Protein AF-A0A0D2KB50-F1 (afdb_monomer_lite)

Radius of gyration: 26.48 Å; chains: 1; bounding box: 50×68×44 Å

Structure (mmCIF, N/CA/C/O backbone):
data_AF-A0A0D2KB50-F1
#
_entry.id   AF-A0A0D2KB50-F1
#
loop_
_atom_site.group_PDB
_atom_site.id
_atom_site.type_symbol
_atom_site.label_atom_id
_atom_site.label_alt_id
_atom_site.label_comp_id
_atom_site.label_asym_id
_atom_site.label_entity_id
_atom_site.label_seq_id
_atom_site.pdbx_PDB_ins_code
_atom_site.Cartn_x
_atom_site.Cartn_y
_atom_site.Cartn_z
_atom_site.occupancy
_atom_site.B_iso_or_equiv
_atom_site.auth_seq_id
_atom_site.auth_comp_id
_atom_site.auth_asym_id
_atom_site.auth_atom_id
_atom_site.pdbx_PDB_model_num
ATOM 1 N N . MET A 1 1 ? 0.575 24.762 1.579 1.00 43.09 1 MET A N 1
ATOM 2 C CA . MET A 1 1 ? 0.982 25.962 2.342 1.00 43.09 1 MET A CA 1
ATOM 3 C C . MET A 1 1 ? 2.251 25.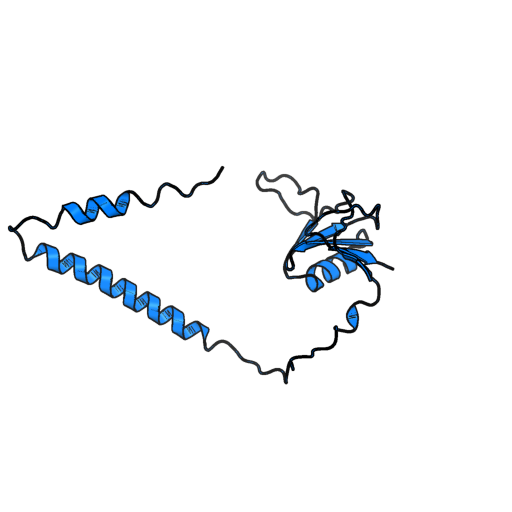596 3.096 1.00 43.09 1 MET A C 1
ATOM 5 O O . MET A 1 1 ? 2.172 24.813 4.029 1.00 43.09 1 MET A O 1
ATOM 9 N N . SER A 1 2 ? 3.412 26.040 2.612 1.00 41.44 2 SER A N 1
ATOM 10 C CA . SER A 1 2 ? 4.731 25.612 3.105 1.00 41.44 2 SER A CA 1
ATOM 11 C C . SER A 1 2 ? 5.308 26.649 4.081 1.00 41.44 2 SER A C 1
ATOM 13 O O . SER A 1 2 ? 5.505 27.791 3.661 1.00 41.44 2 SER A O 1
ATOM 15 N N . PRO A 1 3 ? 5.602 26.305 5.349 1.00 47.53 3 PRO A N 1
ATOM 16 C CA . PRO A 1 3 ? 6.194 27.228 6.312 1.00 47.53 3 PRO A CA 1
ATOM 17 C C . PRO A 1 3 ? 7.705 26.976 6.449 1.00 47.53 3 PRO A C 1
ATOM 19 O O . PRO A 1 3 ? 8.135 26.276 7.355 1.00 47.53 3 PRO A O 1
ATOM 22 N N . HIS A 1 4 ? 8.536 27.534 5.561 1.00 47.53 4 HIS A N 1
ATOM 23 C CA . HIS A 1 4 ? 10.005 27.413 5.693 1.00 47.53 4 HIS A CA 1
ATOM 24 C C . HIS A 1 4 ? 10.799 28.718 5.513 1.00 47.53 4 HIS A C 1
ATOM 26 O O . HIS A 1 4 ? 12.018 28.680 5.409 1.00 47.53 4 HIS A O 1
ATOM 32 N N . LEU A 1 5 ? 10.157 29.891 5.539 1.00 51.97 5 LEU A N 1
ATOM 33 C CA . LEU A 1 5 ? 10.838 31.166 5.241 1.00 51.97 5 LEU A CA 1
ATOM 34 C C . LEU A 1 5 ? 11.154 32.067 6.452 1.00 51.97 5 LEU A C 1
ATOM 36 O O . LEU A 1 5 ? 11.711 33.142 6.266 1.00 51.97 5 LEU A O 1
ATOM 40 N N . ALA A 1 6 ? 10.861 31.662 7.693 1.00 51.06 6 ALA A N 1
ATOM 41 C CA . ALA A 1 6 ? 10.998 32.561 8.851 1.00 51.06 6 ALA A CA 1
ATOM 42 C C . ALA A 1 6 ? 12.352 32.503 9.596 1.00 51.06 6 ALA A C 1
ATOM 44 O O . ALA A 1 6 ? 12.612 33.357 10.439 1.00 51.06 6 ALA A O 1
ATOM 45 N N . SER A 1 7 ? 13.235 31.537 9.313 1.00 50.91 7 SER A N 1
ATOM 46 C CA . SER A 1 7 ? 14.383 31.264 10.202 1.00 50.91 7 SER A CA 1
ATOM 47 C C . SER A 1 7 ? 15.697 31.976 9.842 1.00 50.91 7 SER A C 1
ATOM 49 O O . SER A 1 7 ? 16.681 31.826 10.562 1.00 50.91 7 SER A O 1
ATOM 51 N N . SER A 1 8 ? 15.749 32.749 8.753 1.00 52.66 8 SER A N 1
ATOM 52 C CA . SER A 1 8 ? 17.016 33.298 8.228 1.00 52.66 8 SER A CA 1
ATOM 53 C C . SER A 1 8 ? 17.289 34.762 8.597 1.00 52.66 8 SER A C 1
ATOM 55 O O . SER A 1 8 ? 18.376 35.261 8.322 1.00 52.66 8 SER A O 1
ATOM 57 N N . ILE A 1 9 ? 16.343 35.463 9.233 1.00 53.91 9 ILE A N 1
ATOM 58 C CA . ILE A 1 9 ? 16.473 36.909 9.509 1.00 53.91 9 ILE A CA 1
ATOM 59 C C . ILE A 1 9 ? 17.198 37.187 10.843 1.00 53.91 9 ILE A C 1
ATOM 61 O O . ILE A 1 9 ? 17.835 38.226 10.994 1.00 53.91 9 ILE A O 1
ATOM 65 N N . GLY A 1 10 ? 17.195 36.243 11.793 1.00 48.09 10 GLY A N 1
ATOM 66 C CA . GLY A 1 10 ? 17.818 36.440 13.112 1.00 48.09 10 GLY A CA 1
ATOM 67 C C . GLY A 1 10 ? 19.352 36.498 13.103 1.00 48.09 10 GLY A C 1
ATOM 68 O O . GLY A 1 10 ? 19.944 37.174 13.942 1.00 48.09 10 GLY A O 1
ATOM 69 N N . LEU A 1 11 ? 20.013 35.838 12.143 1.00 53.31 11 LEU A N 1
ATOM 70 C CA . LEU A 1 11 ? 21.476 35.704 12.142 1.00 53.31 11 LEU A CA 1
ATOM 71 C C . LEU A 1 11 ? 22.203 36.986 11.697 1.00 53.31 11 LEU A C 1
ATOM 73 O O . LEU A 1 11 ? 23.336 37.226 12.107 1.00 53.31 11 LEU A O 1
ATOM 77 N N . LEU A 1 12 ? 21.553 37.838 10.894 1.00 52.81 12 LEU A N 1
ATOM 78 C CA . LEU A 1 12 ? 22.172 39.070 10.391 1.00 52.81 12 LEU A CA 1
ATOM 79 C C . LEU A 1 12 ? 22.235 40.194 11.435 1.00 52.81 12 LEU A C 1
ATOM 81 O O . LEU A 1 12 ? 23.120 41.042 11.344 1.00 52.81 12 LEU A O 1
ATOM 85 N N . LEU A 1 13 ? 21.359 40.199 12.447 1.00 54.25 13 LEU A N 1
ATOM 86 C CA . LEU A 1 13 ? 21.367 41.257 13.464 1.00 54.25 13 LEU A CA 1
ATOM 87 C C . LEU A 1 13 ? 22.488 41.074 14.505 1.00 54.25 13 LEU A C 1
ATOM 89 O O . LEU A 1 13 ? 22.989 42.060 15.038 1.00 54.25 13 LEU A O 1
ATOM 93 N N . ALA A 1 14 ? 22.929 39.838 14.760 1.00 52.84 14 ALA A N 1
ATOM 94 C CA . ALA A 1 14 ? 23.971 39.547 15.749 1.00 52.84 14 ALA A CA 1
ATOM 95 C C . ALA A 1 14 ? 25.385 39.953 15.283 1.00 52.84 14 ALA A C 1
ATOM 97 O O . ALA A 1 14 ? 26.225 40.323 16.101 1.00 52.84 14 ALA A O 1
ATOM 98 N N . LEU A 1 15 ? 25.646 39.944 13.972 1.00 54.72 15 LEU A N 1
ATOM 99 C CA . LEU A 1 15 ? 26.955 40.294 13.405 1.00 54.72 15 LEU A CA 1
ATOM 100 C C . LEU A 1 15 ? 27.247 41.805 13.411 1.00 54.72 15 LEU A C 1
ATOM 102 O O . LEU A 1 15 ? 28.415 42.189 13.368 1.00 54.72 15 LEU A O 1
ATOM 106 N N . LEU A 1 16 ? 26.228 42.670 13.514 1.00 55.94 16 LEU A N 1
ATOM 107 C CA . LEU A 1 16 ? 26.431 44.126 13.502 1.00 55.94 16 LEU A CA 1
ATOM 108 C C . LEU A 1 16 ? 26.869 44.724 14.852 1.00 55.94 16 LEU A C 1
ATOM 110 O O . LEU A 1 16 ? 27.333 45.862 14.872 1.00 55.94 16 LEU A O 1
ATOM 114 N N . LEU A 1 17 ? 26.775 43.994 15.971 1.00 54.88 17 LEU A N 1
ATOM 115 C CA . LEU A 1 17 ? 27.113 44.542 17.297 1.00 54.88 17 LEU A CA 1
ATOM 116 C C . LEU A 1 17 ? 28.594 44.394 17.707 1.00 54.88 17 LEU A C 1
ATOM 118 O O . LEU A 1 17 ? 28.990 44.954 18.726 1.00 54.88 17 LEU A O 1
ATOM 122 N N . CYS A 1 18 ? 29.440 43.715 16.924 1.00 51.97 18 CYS A N 1
ATOM 123 C CA . CYS A 1 18 ? 30.845 43.463 17.295 1.00 51.97 18 CYS A CA 1
ATOM 124 C C . CYS A 1 18 ? 31.877 44.414 16.652 1.00 51.97 18 CYS A C 1
ATOM 126 O O . CYS A 1 18 ? 33.076 44.225 16.847 1.00 51.97 18 CYS A O 1
ATOM 128 N N . ALA A 1 19 ? 31.454 45.436 15.900 1.00 55.53 19 ALA A N 1
ATOM 129 C CA . ALA A 1 19 ? 32.356 46.319 15.144 1.00 55.53 19 ALA A CA 1
ATOM 130 C C . ALA A 1 19 ? 32.791 47.608 15.889 1.00 55.53 19 ALA A C 1
ATOM 132 O O . ALA A 1 19 ? 33.267 48.552 15.260 1.00 55.53 19 ALA A O 1
ATOM 133 N N . GLY A 1 20 ? 32.622 47.679 17.216 1.00 54.00 20 GLY A N 1
ATOM 134 C CA . GLY A 1 20 ? 32.983 48.846 18.034 1.00 54.00 20 GLY A CA 1
ATOM 135 C C . GLY A 1 20 ? 34.292 48.660 18.829 1.00 54.00 20 GLY A C 1
ATOM 136 O O . GLY A 1 20 ? 34.444 47.639 19.497 1.00 54.00 20 GLY A O 1
ATOM 137 N N . PRO A 1 21 ? 35.226 49.634 18.844 1.00 55.50 21 PRO A N 1
ATOM 138 C CA . PRO A 1 21 ? 36.558 49.499 19.457 1.00 55.50 21 PRO A CA 1
ATOM 139 C C . PRO A 1 21 ? 36.603 49.630 20.997 1.00 55.50 21 PRO A C 1
ATOM 141 O O . PRO A 1 21 ? 37.680 49.793 21.565 1.00 55.50 21 PRO A O 1
ATOM 144 N N . SER A 1 22 ? 35.470 49.587 21.703 1.00 56.94 22 SER A N 1
ATOM 145 C CA . SER A 1 22 ? 35.393 50.127 23.073 1.00 56.94 22 SER A CA 1
ATOM 146 C C . SER A 1 22 ? 35.247 49.108 24.207 1.00 56.94 22 SER A C 1
ATOM 148 O O . SER A 1 22 ? 35.120 49.525 25.355 1.00 56.94 22 SER A O 1
ATOM 150 N N . SER A 1 23 ? 35.240 47.791 23.971 1.00 52.56 23 SER A N 1
ATOM 151 C CA . SER A 1 23 ? 35.048 46.821 25.071 1.00 52.56 23 SER A CA 1
ATOM 152 C C . SER A 1 23 ? 35.576 45.413 24.755 1.00 52.56 23 SER A C 1
ATOM 154 O O . SER A 1 23 ? 34.809 44.550 24.332 1.00 52.56 23 SER A O 1
ATOM 156 N N . PRO A 1 24 ? 36.864 45.116 25.016 1.00 55.16 24 PRO A N 1
ATOM 157 C CA . PRO A 1 24 ? 37.415 43.769 24.820 1.00 55.16 24 PRO A CA 1
ATOM 158 C C . PRO A 1 24 ? 36.846 42.718 25.794 1.00 55.16 24 PRO A C 1
ATOM 160 O O . PRO A 1 24 ? 36.963 41.523 25.536 1.00 55.16 24 PRO A O 1
ATOM 163 N N . ALA A 1 25 ? 36.198 43.135 26.889 1.00 56.66 25 ALA A N 1
ATOM 164 C CA . ALA A 1 25 ? 35.669 42.224 27.907 1.00 56.66 25 ALA A CA 1
ATOM 165 C C . ALA A 1 25 ? 34.364 41.508 27.495 1.00 56.66 25 ALA A C 1
ATOM 167 O O . ALA A 1 25 ? 34.125 40.383 27.926 1.00 56.66 25 ALA A O 1
ATOM 168 N N . LEU A 1 26 ? 33.535 42.113 26.634 1.00 52.88 26 LEU A N 1
ATOM 169 C CA . LEU A 1 26 ? 32.232 41.550 26.239 1.00 52.88 26 LEU A CA 1
ATOM 170 C C . LEU A 1 26 ? 32.332 40.524 25.095 1.00 52.88 26 LEU A C 1
ATOM 172 O O . LEU A 1 26 ? 31.513 39.612 25.017 1.00 52.88 26 LEU A O 1
ATOM 176 N N . CYS A 1 27 ? 33.377 40.587 24.263 1.00 53.31 27 CYS A N 1
ATOM 177 C CA . CYS A 1 27 ? 33.606 39.598 23.199 1.00 53.31 27 CYS A CA 1
ATOM 178 C C . CYS A 1 27 ? 34.106 38.236 23.712 1.00 53.31 27 CYS A C 1
ATOM 180 O O . CYS A 1 27 ? 33.957 37.232 23.015 1.00 53.31 27 CYS A O 1
ATOM 182 N N . ALA A 1 28 ? 34.689 38.170 24.913 1.00 55.09 28 ALA A N 1
ATOM 183 C CA . ALA A 1 28 ? 35.189 36.913 25.472 1.00 55.09 28 ALA A CA 1
ATOM 184 C C . ALA A 1 28 ? 34.052 35.977 25.927 1.00 55.09 28 ALA A C 1
ATOM 186 O O . ALA A 1 28 ? 34.168 34.763 25.786 1.00 55.09 28 ALA A O 1
ATOM 187 N N . ALA A 1 29 ? 32.928 36.528 26.400 1.00 53.81 29 ALA A N 1
ATOM 188 C CA . ALA A 1 29 ? 31.809 35.734 26.913 1.00 53.81 29 ALA A CA 1
ATOM 189 C C . ALA A 1 29 ? 30.978 35.058 25.803 1.00 53.81 29 ALA A C 1
ATOM 191 O O . ALA A 1 29 ? 30.513 33.935 25.982 1.00 53.81 29 ALA A O 1
ATOM 192 N N . ALA A 1 30 ? 30.838 35.689 24.630 1.00 52.78 30 ALA A N 1
ATOM 193 C CA . ALA A 1 30 ? 30.071 35.123 23.512 1.00 52.78 30 ALA A CA 1
ATOM 194 C C . ALA A 1 30 ? 30.773 33.933 22.825 1.00 52.78 30 ALA A C 1
ATOM 196 O O . ALA A 1 30 ? 30.112 33.088 22.228 1.00 52.78 30 ALA A O 1
ATOM 197 N N . ARG A 1 31 ? 32.107 33.835 22.928 1.00 54.75 31 ARG A N 1
ATOM 198 C CA . ARG A 1 31 ? 32.871 32.698 22.387 1.00 54.75 31 ARG A CA 1
ATOM 199 C C . ARG A 1 31 ? 32.729 31.419 23.215 1.00 54.75 31 ARG A C 1
ATOM 201 O O . ARG A 1 31 ? 32.767 30.349 22.626 1.00 54.75 31 ARG A O 1
ATOM 208 N N . GLY A 1 32 ? 32.527 31.517 24.532 1.00 52.56 32 GLY A N 1
ATOM 209 C CA . GLY A 1 32 ? 32.368 30.339 25.395 1.00 52.56 32 GLY A CA 1
ATOM 210 C C . GLY A 1 32 ? 31.115 29.525 25.059 1.00 52.56 32 GLY A C 1
ATOM 211 O O . GLY A 1 32 ? 31.200 28.321 24.855 1.00 52.56 32 GLY A O 1
ATOM 212 N N . LEU A 1 33 ? 29.973 30.199 24.879 1.00 54.03 33 LEU A N 1
ATOM 213 C CA . LEU A 1 33 ? 28.686 29.533 24.634 1.00 54.03 33 LEU A CA 1
ATOM 214 C C . LEU A 1 33 ? 28.599 28.812 23.277 1.00 54.03 33 LEU A C 1
ATOM 216 O O . LEU A 1 33 ? 27.860 27.844 23.157 1.00 54.03 33 LEU A O 1
ATOM 220 N N . LEU A 1 34 ? 29.357 29.238 22.259 1.00 53.25 34 LEU A N 1
ATOM 221 C CA . LEU A 1 34 ? 29.413 28.529 20.970 1.00 53.25 34 LEU A CA 1
ATOM 222 C C . LEU A 1 34 ? 30.288 27.267 21.010 1.00 53.25 34 LEU A C 1
ATOM 224 O O . LEU A 1 34 ? 30.164 26.414 20.132 1.00 53.25 34 LEU A O 1
ATOM 228 N N . GLN A 1 35 ? 31.190 27.153 21.986 1.00 55.31 35 GLN A N 1
ATOM 229 C CA . GLN A 1 35 ? 32.160 26.062 22.044 1.00 55.31 35 GLN A CA 1
ATOM 230 C C . GLN A 1 35 ? 31.629 24.853 22.828 1.00 55.31 35 GLN A C 1
ATOM 232 O O . GLN A 1 35 ? 31.941 23.719 22.464 1.00 55.31 35 GLN A O 1
ATOM 237 N N . ASP A 1 36 ? 30.759 25.078 23.818 1.00 50.94 36 ASP A N 1
ATOM 238 C CA . ASP A 1 36 ? 30.045 24.005 24.526 1.00 50.94 36 ASP A CA 1
ATOM 239 C C . ASP A 1 36 ? 29.038 23.264 23.617 1.00 50.94 36 ASP A C 1
ATOM 241 O O . ASP A 1 36 ? 28.910 22.041 23.701 1.00 50.94 36 ASP A O 1
ATOM 245 N N . ASP A 1 37 ? 28.400 23.961 22.668 1.00 52.16 37 ASP A N 1
ATOM 246 C CA . ASP A 1 37 ? 27.411 23.360 21.755 1.00 52.16 37 ASP A CA 1
ATOM 247 C C . ASP A 1 37 ? 28.062 22.389 20.739 1.00 52.16 37 ASP A C 1
ATOM 249 O O . ASP A 1 37 ? 27.538 21.308 20.454 1.00 52.16 37 ASP A O 1
ATOM 253 N N . GLN A 1 38 ? 29.276 22.696 20.252 1.00 56.72 38 GLN A N 1
ATOM 254 C CA . GLN A 1 38 ? 30.006 21.779 19.361 1.00 56.72 38 GLN A CA 1
ATOM 255 C C . GLN A 1 38 ? 30.522 20.519 20.070 1.00 56.72 38 GLN A C 1
ATOM 257 O O . GLN A 1 38 ? 30.601 19.462 19.438 1.00 56.72 38 GLN A O 1
ATOM 262 N N . ALA A 1 39 ? 30.838 20.593 21.365 1.00 54.91 39 ALA A N 1
ATOM 263 C CA . ALA A 1 39 ? 31.283 19.424 22.121 1.00 54.91 39 ALA A CA 1
ATOM 264 C C . ALA A 1 39 ? 30.141 18.410 22.339 1.00 54.91 39 ALA A C 1
ATOM 266 O O . ALA A 1 39 ? 30.367 17.200 22.254 1.00 54.91 39 ALA A O 1
ATOM 267 N N . GLN A 1 40 ? 28.900 18.872 22.540 1.00 55.56 40 GLN A N 1
ATOM 268 C CA . GLN A 1 40 ? 27.748 17.971 22.685 1.00 55.56 40 GLN A CA 1
ATOM 269 C C . GLN A 1 40 ? 27.288 17.357 21.354 1.00 55.56 40 GLN A C 1
ATOM 271 O O . GLN A 1 40 ? 26.881 16.192 21.337 1.00 55.56 40 GLN A O 1
ATOM 276 N N . ALA A 1 41 ? 27.436 18.064 20.228 1.00 52.97 41 ALA A N 1
ATOM 277 C CA . ALA A 1 41 ? 27.098 17.521 18.909 1.00 52.97 41 ALA A CA 1
ATOM 278 C C . ALA A 1 41 ? 28.006 16.347 18.477 1.00 52.97 41 ALA A C 1
ATOM 280 O O . ALA A 1 41 ? 27.560 15.452 17.758 1.00 52.97 41 ALA A O 1
ATOM 281 N N . GLN A 1 42 ? 29.264 16.300 18.933 1.00 55.94 42 GLN A N 1
ATOM 282 C CA . GLN A 1 42 ? 30.179 15.198 18.601 1.00 55.94 42 GLN A CA 1
ATOM 283 C C . GLN A 1 42 ? 30.006 13.965 19.501 1.00 55.94 42 GLN A C 1
ATOM 285 O O . GLN A 1 42 ? 30.216 12.844 19.036 1.00 55.94 42 GLN A O 1
ATOM 290 N N . ALA A 1 43 ? 29.553 14.132 20.748 1.00 53.28 43 ALA A N 1
ATOM 291 C CA . ALA A 1 43 ? 29.309 13.003 21.650 1.00 53.28 43 ALA A CA 1
ATOM 292 C C . ALA A 1 43 ? 28.098 12.143 21.224 1.00 53.28 43 ALA A C 1
ATOM 294 O O . ALA A 1 43 ? 28.113 10.928 21.405 1.00 53.28 43 ALA A O 1
ATOM 295 N N . GLN A 1 44 ? 27.078 12.732 20.585 1.00 52.84 44 GLN A N 1
ATOM 296 C CA . GLN A 1 44 ? 25.905 11.984 20.097 1.00 52.84 44 GLN A CA 1
ATOM 297 C C . GLN A 1 44 ? 26.135 11.248 18.764 1.00 52.84 44 GLN A C 1
ATOM 299 O O . GLN A 1 44 ? 25.334 10.390 18.390 1.00 52.84 44 GLN A O 1
ATOM 304 N N . ALA A 1 45 ? 27.235 11.533 18.060 1.00 50.72 45 ALA A N 1
ATOM 305 C CA . ALA A 1 45 ? 27.596 10.840 16.823 1.00 50.72 45 ALA A CA 1
ATOM 306 C C . ALA A 1 45 ? 28.399 9.544 17.058 1.00 50.72 45 ALA A C 1
ATOM 308 O O . ALA A 1 45 ? 28.476 8.712 16.157 1.00 50.72 45 ALA A O 1
ATOM 309 N N . GLN A 1 46 ? 28.983 9.344 18.248 1.00 51.97 46 GLN A N 1
ATOM 310 C CA . GLN A 1 46 ? 29.774 8.141 18.555 1.00 51.97 46 GLN A CA 1
ATOM 311 C C . GLN A 1 46 ? 28.998 7.041 19.295 1.00 51.97 46 GLN A C 1
ATOM 313 O O . GLN A 1 46 ? 29.439 5.895 19.297 1.00 51.97 46 GLN A O 1
ATOM 318 N N . ASP A 1 47 ? 27.835 7.347 19.874 1.00 43.50 47 ASP A N 1
ATOM 319 C CA . ASP A 1 47 ? 27.006 6.345 20.565 1.00 43.50 47 ASP A CA 1
ATOM 320 C C . ASP A 1 47 ? 26.112 5.530 19.602 1.00 43.50 47 ASP A C 1
ATOM 322 O O . ASP A 1 47 ? 25.707 4.410 19.900 1.00 43.50 47 ASP A O 1
ATOM 326 N N . GLN A 1 48 ? 25.873 6.023 18.378 1.00 52.50 48 GLN A N 1
ATOM 327 C CA . GLN A 1 48 ? 25.091 5.293 17.365 1.00 52.50 48 GLN A CA 1
ATOM 328 C C . GLN A 1 48 ? 25.891 4.242 16.577 1.00 52.50 48 GLN A C 1
ATOM 330 O O . GLN A 1 48 ? 25.310 3.496 15.794 1.00 52.50 48 GLN A O 1
ATOM 335 N N . SER A 1 49 ? 27.204 4.124 16.792 1.00 52.34 49 SER A N 1
ATOM 336 C CA . SER A 1 49 ? 28.042 3.097 16.153 1.00 52.34 49 SER A CA 1
ATOM 337 C C . SER A 1 49 ? 28.292 1.857 17.023 1.00 52.34 49 SER A C 1
ATOM 339 O O . SER A 1 49 ? 28.974 0.939 16.571 1.00 52.34 49 SER A O 1
ATOM 341 N N . GLN A 1 50 ? 27.713 1.776 18.231 1.00 53.66 50 GLN A N 1
ATOM 342 C CA . GLN A 1 50 ? 27.824 0.595 19.108 1.00 53.66 50 GLN A CA 1
ATOM 343 C C . GLN A 1 50 ? 26.501 -0.132 19.397 1.00 53.66 50 GLN A C 1
ATOM 345 O O . GLN A 1 50 ? 26.498 -1.124 20.128 1.00 53.66 50 GLN A O 1
ATOM 350 N N . GLN A 1 51 ? 25.384 0.261 18.778 1.00 50.69 51 GLN A N 1
ATOM 351 C CA . GLN A 1 51 ? 24.161 -0.538 18.850 1.00 50.69 51 GLN A CA 1
ATOM 352 C C . GLN A 1 51 ? 24.161 -1.661 17.804 1.00 50.69 51 GLN A C 1
ATOM 354 O O . GLN A 1 51 ? 23.713 -1.513 16.674 1.00 50.69 51 GLN A O 1
ATOM 359 N N . VAL A 1 52 ? 24.629 -2.822 18.266 1.00 52.44 52 VAL A N 1
ATOM 360 C CA . VAL A 1 52 ? 24.059 -4.135 17.941 1.00 52.44 52 VAL A CA 1
ATOM 361 C C . VAL A 1 52 ? 24.164 -4.547 16.467 1.00 52.44 52 VAL A C 1
ATOM 363 O O . VAL A 1 52 ? 23.178 -4.747 15.762 1.00 52.44 52 VAL A O 1
ATOM 366 N N . THR A 1 53 ? 25.385 -4.865 16.042 1.00 44.62 53 THR A N 1
ATOM 367 C CA . THR A 1 53 ? 25.566 -5.932 15.052 1.00 44.62 53 THR A CA 1
ATOM 368 C C . THR A 1 53 ? 25.392 -7.270 15.774 1.00 44.62 53 THR A C 1
ATOM 370 O O . THR A 1 53 ? 26.369 -7.921 16.145 1.00 44.62 53 THR A O 1
ATOM 373 N N . VAL A 1 54 ? 24.145 -7.718 15.977 1.00 54.34 54 VAL A N 1
ATOM 374 C CA . VAL A 1 54 ? 23.919 -9.169 15.985 1.00 54.34 54 VAL A CA 1
ATOM 375 C C . VAL A 1 54 ? 24.158 -9.599 14.548 1.00 54.34 54 VAL A C 1
ATOM 377 O O . VAL A 1 54 ? 23.322 -9.392 13.670 1.00 54.34 54 VAL A O 1
ATOM 380 N N . ILE A 1 55 ? 25.352 -10.131 14.300 1.00 45.91 55 ILE A N 1
ATOM 381 C CA . ILE A 1 55 ? 25.688 -10.825 13.066 1.00 45.91 55 ILE A CA 1
ATOM 382 C C . ILE A 1 55 ? 24.769 -12.050 13.009 1.00 45.91 55 ILE A C 1
ATOM 384 O O . ILE A 1 55 ? 25.093 -13.118 13.522 1.00 45.91 55 ILE A O 1
ATOM 388 N N . ALA A 1 56 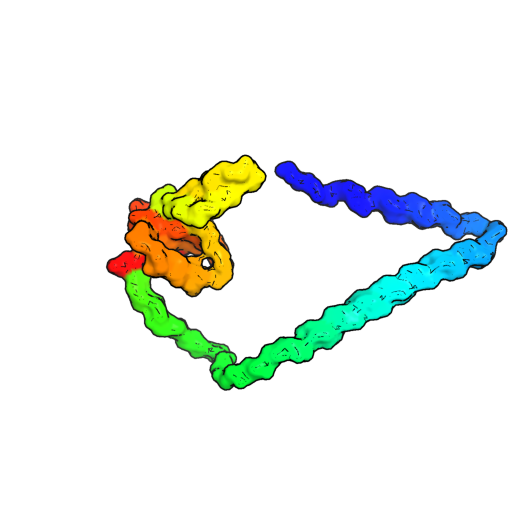? 23.598 -11.888 12.400 1.00 54.03 56 ALA A N 1
ATOM 389 C CA . ALA A 1 56 ? 22.997 -12.985 11.669 1.00 54.03 56 ALA A CA 1
ATOM 390 C C . ALA A 1 56 ? 23.939 -13.304 10.491 1.00 54.03 56 ALA A C 1
ATOM 392 O O . ALA A 1 56 ? 24.470 -12.382 9.862 1.00 54.03 56 ALA A O 1
ATOM 393 N N . PRO A 1 57 ? 24.210 -14.582 10.200 1.00 48.59 57 PRO A N 1
ATOM 394 C CA . PRO A 1 57 ? 25.176 -14.950 9.179 1.00 48.59 57 PRO A CA 1
ATOM 395 C C . PRO A 1 57 ? 24.696 -14.517 7.784 1.00 48.59 57 PRO A C 1
ATOM 397 O O . PRO A 1 57 ? 23.679 -14.992 7.296 1.00 48.59 57 PRO A O 1
ATOM 400 N N . GLY A 1 58 ? 25.474 -13.630 7.154 1.00 47.25 58 GLY A N 1
ATOM 401 C CA . GLY A 1 58 ? 25.676 -13.529 5.704 1.00 47.25 58 GLY A CA 1
ATOM 402 C C . GLY A 1 58 ? 24.464 -13.226 4.816 1.00 47.25 58 GLY A C 1
ATOM 403 O O . GLY A 1 58 ? 23.846 -14.137 4.277 1.00 47.25 58 GLY A O 1
ATOM 404 N N . ALA A 1 59 ? 24.238 -11.948 4.498 1.00 42.88 59 ALA A N 1
ATOM 405 C CA . ALA A 1 59 ? 23.531 -11.571 3.272 1.00 42.88 59 ALA A CA 1
ATOM 406 C C . ALA A 1 59 ? 24.562 -11.297 2.165 1.00 42.88 59 ALA A C 1
ATOM 408 O O . ALA A 1 59 ? 25.168 -10.229 2.100 1.00 42.88 59 ALA A O 1
ATOM 409 N N . ALA A 1 60 ? 24.795 -12.302 1.323 1.00 45.78 60 ALA A N 1
ATOM 410 C CA . ALA A 1 60 ? 25.607 -12.183 0.118 1.00 45.78 60 ALA A CA 1
ATOM 411 C C . ALA A 1 60 ? 24.952 -11.231 -0.913 1.00 45.78 60 ALA A C 1
ATOM 413 O O . ALA A 1 60 ? 23.719 -11.170 -0.990 1.00 45.78 60 ALA A O 1
ATOM 414 N N . PRO A 1 61 ? 25.736 -10.533 -1.759 1.00 47.06 61 PRO A N 1
ATOM 415 C CA . PRO A 1 61 ? 25.217 -9.868 -2.949 1.00 47.06 61 PRO A CA 1
ATOM 416 C C . PRO A 1 61 ? 24.748 -10.952 -3.928 1.00 47.06 61 PRO A C 1
ATOM 418 O O . PRO A 1 61 ? 25.547 -11.616 -4.582 1.00 47.06 61 PRO A O 1
ATOM 421 N N . GLY A 1 62 ? 23.438 -11.187 -3.937 1.00 43.31 62 GLY A N 1
ATOM 422 C CA . GLY A 1 62 ? 22.812 -12.327 -4.608 1.00 43.31 62 GLY A CA 1
ATOM 423 C C . GLY A 1 62 ? 21.705 -12.998 -3.796 1.00 43.31 62 GLY A C 1
ATOM 424 O O . GLY A 1 62 ? 21.404 -14.159 -4.058 1.00 43.31 62 GLY A O 1
ATOM 425 N N . ALA A 1 63 ? 21.112 -12.316 -2.804 1.00 50.19 63 ALA A N 1
ATOM 426 C CA . ALA A 1 63 ? 19.923 -12.815 -2.125 1.00 50.19 63 ALA A CA 1
ATOM 427 C C . ALA A 1 63 ? 18.844 -13.122 -3.173 1.00 50.19 63 ALA A C 1
ATOM 429 O O . ALA A 1 63 ? 18.263 -12.217 -3.775 1.00 50.19 63 ALA A O 1
ATOM 430 N N . ALA A 1 64 ? 18.633 -14.417 -3.412 1.00 52.41 64 ALA A N 1
ATOM 431 C CA . ALA A 1 64 ? 17.544 -14.917 -4.225 1.00 52.41 64 ALA A CA 1
ATOM 432 C C . ALA A 1 64 ? 16.236 -14.258 -3.753 1.00 52.41 64 ALA A C 1
ATOM 434 O O . ALA A 1 64 ? 16.086 -14.022 -2.546 1.00 52.41 64 ALA A O 1
ATOM 435 N N . PRO A 1 65 ? 15.303 -13.929 -4.666 1.00 52.22 65 PRO A N 1
ATOM 436 C CA . PRO A 1 65 ? 14.012 -13.386 -4.271 1.00 52.22 65 PRO A CA 1
ATOM 437 C C . PRO A 1 65 ? 13.416 -14.301 -3.202 1.00 52.22 65 PRO A C 1
ATOM 439 O O . PRO A 1 65 ? 13.344 -15.516 -3.390 1.00 52.22 65 PRO A O 1
ATOM 442 N N . ALA A 1 66 ? 13.078 -13.722 -2.046 1.00 55.28 66 ALA A N 1
ATOM 443 C CA . ALA A 1 66 ? 12.510 -14.488 -0.948 1.00 55.28 66 ALA A CA 1
ATOM 444 C C . ALA A 1 66 ? 11.295 -15.275 -1.483 1.00 55.28 66 ALA A C 1
ATOM 446 O O . ALA A 1 66 ? 10.454 -14.670 -2.154 1.00 55.28 66 ALA A O 1
ATOM 447 N N . PRO A 1 67 ? 11.191 -16.588 -1.208 1.00 53.59 67 PRO A N 1
ATOM 448 C CA . PRO A 1 67 ? 10.180 -17.482 -1.784 1.00 53.59 67 PRO A CA 1
ATOM 449 C C . PRO A 1 67 ? 8.730 -17.147 -1.389 1.00 53.59 67 PRO A C 1
ATOM 451 O O . PRO A 1 67 ? 7.803 -17.834 -1.803 1.00 53.59 67 PRO A O 1
ATOM 454 N N . ASP A 1 68 ? 8.512 -16.069 -0.640 1.00 49.56 68 ASP A N 1
ATOM 455 C CA . ASP A 1 68 ? 7.208 -15.698 -0.117 1.00 49.56 68 ASP A CA 1
ATOM 456 C C . ASP A 1 68 ? 6.316 -14.957 -1.116 1.00 49.56 68 ASP A C 1
ATOM 458 O O . ASP A 1 68 ? 5.173 -14.713 -0.774 1.00 49.56 68 ASP A O 1
ATOM 462 N N . GLU A 1 69 ? 6.719 -14.611 -2.348 1.00 57.56 69 GLU A N 1
ATOM 463 C CA . GLU A 1 69 ? 5.788 -13.982 -3.322 1.00 57.56 69 GLU A CA 1
ATOM 464 C C . GLU A 1 69 ? 4.658 -14.897 -3.827 1.00 57.56 69 GLU A C 1
ATOM 466 O O . GLU A 1 69 ? 3.763 -14.440 -4.539 1.00 57.56 69 GLU A O 1
ATOM 471 N N . VAL A 1 70 ? 4.638 -16.168 -3.424 1.00 71.00 70 VAL A N 1
ATOM 472 C CA . VAL A 1 70 ? 3.530 -17.070 -3.743 1.00 71.00 70 VAL A CA 1
ATOM 473 C C . VAL A 1 70 ? 2.220 -16.481 -3.205 1.00 71.00 70 VAL A C 1
ATOM 475 O O . VAL A 1 70 ? 2.123 -16.093 -2.038 1.00 71.00 70 VAL A O 1
ATOM 478 N N . GLY A 1 71 ? 1.220 -16.391 -4.082 1.00 86.19 71 GLY A N 1
ATOM 479 C CA . GLY A 1 71 ? -0.129 -15.943 -3.744 1.00 86.19 71 GLY A CA 1
ATOM 480 C C . GLY A 1 71 ? -0.489 -14.530 -4.193 1.00 86.19 71 GLY A C 1
ATOM 481 O 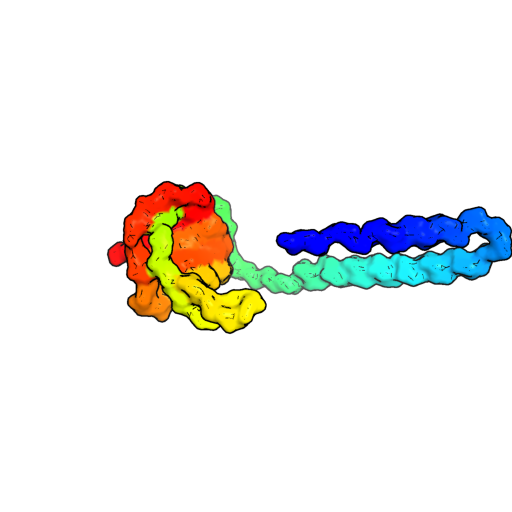O . GLY A 1 71 ? -1.645 -14.167 -4.026 1.00 86.19 71 GLY A O 1
ATOM 482 N N . TYR A 1 72 ? 0.426 -13.759 -4.794 1.00 93.19 72 TYR A N 1
ATOM 483 C CA . TYR A 1 72 ? 0.099 -12.459 -5.394 1.00 93.19 72 TYR A CA 1
ATOM 484 C C . TYR A 1 72 ? 0.528 -12.376 -6.868 1.00 93.19 72 TYR A C 1
ATOM 486 O O . TYR A 1 72 ? 1.525 -12.966 -7.279 1.00 93.19 72 TYR A O 1
ATOM 494 N N . ILE A 1 73 ? -0.245 -11.646 -7.671 1.00 94.69 73 ILE A N 1
ATOM 495 C CA . ILE A 1 73 ? 0.056 -11.249 -9.048 1.00 94.69 73 ILE A CA 1
ATOM 496 C C . ILE A 1 73 ? 0.471 -9.780 -9.019 1.00 94.69 73 ILE A C 1
ATOM 498 O O . ILE A 1 73 ? -0.291 -8.922 -8.571 1.00 94.69 73 ILE A O 1
ATOM 502 N N . THR A 1 74 ? 1.668 -9.495 -9.522 1.00 95.94 74 THR A N 1
ATOM 503 C CA . THR A 1 74 ? 2.256 -8.150 -9.527 1.00 95.94 74 THR A CA 1
ATOM 504 C C . THR A 1 74 ? 2.001 -7.444 -10.859 1.00 95.94 74 THR A C 1
ATOM 506 O O . THR A 1 74 ? 2.185 -8.027 -11.925 1.00 95.94 74 THR A O 1
ATOM 509 N N . SER A 1 75 ? 1.611 -6.170 -10.810 1.00 96.50 75 SER A N 1
ATOM 510 C CA . SER A 1 75 ? 1.392 -5.302 -11.974 1.00 96.50 75 SER A CA 1
ATOM 511 C C . SER A 1 75 ? 2.119 -3.968 -11.787 1.00 96.50 75 SER A C 1
ATOM 513 O O . SER A 1 75 ? 1.603 -3.051 -11.153 1.00 96.50 75 SER A O 1
ATOM 515 N N . ALA A 1 76 ? 3.336 -3.863 -12.327 1.00 96.62 76 ALA A N 1
ATOM 516 C CA . ALA A 1 76 ? 4.152 -2.648 -12.250 1.00 96.62 76 ALA A CA 1
ATOM 517 C C . ALA A 1 76 ? 3.624 -1.528 -13.164 1.00 96.62 76 ALA A C 1
ATOM 519 O O . ALA A 1 76 ? 3.144 -1.798 -14.267 1.00 96.62 76 ALA A O 1
ATOM 520 N N . GLY A 1 77 ? 3.733 -0.275 -12.709 1.00 96.38 77 GLY A N 1
ATOM 521 C CA . GLY A 1 77 ? 3.241 0.906 -13.429 1.00 96.38 77 GLY A CA 1
ATOM 522 C C . GLY A 1 77 ? 1.715 0.965 -13.533 1.00 96.38 77 GLY A C 1
ATOM 523 O O . GLY A 1 77 ? 1.178 1.633 -14.420 1.00 96.38 77 GLY A O 1
ATOM 524 N N . LYS A 1 78 ? 1.016 0.216 -12.674 1.00 97.38 78 LYS A N 1
ATOM 525 C CA . LYS A 1 78 ? -0.442 0.158 -12.606 1.00 97.38 78 LYS A CA 1
ATOM 526 C C . LYS A 1 78 ? -0.913 0.316 -11.167 1.00 97.38 78 LYS A C 1
ATOM 528 O O . LYS A 1 78 ? -0.191 -0.036 -10.235 1.00 97.38 78 LYS A O 1
ATOM 533 N N . SER A 1 79 ? -2.127 0.835 -11.028 1.00 97.81 79 SER A N 1
ATOM 534 C CA . SER A 1 79 ? -2.839 1.008 -9.765 1.00 97.81 79 SER A CA 1
ATOM 535 C C . SER A 1 79 ? -4.280 0.526 -9.911 1.00 97.81 79 SER A C 1
ATOM 537 O O . SER A 1 79 ? -4.858 0.559 -11.002 1.00 97.81 79 SER A O 1
ATOM 539 N N . ILE A 1 80 ? -4.863 0.077 -8.804 1.00 97.75 80 ILE A N 1
ATOM 5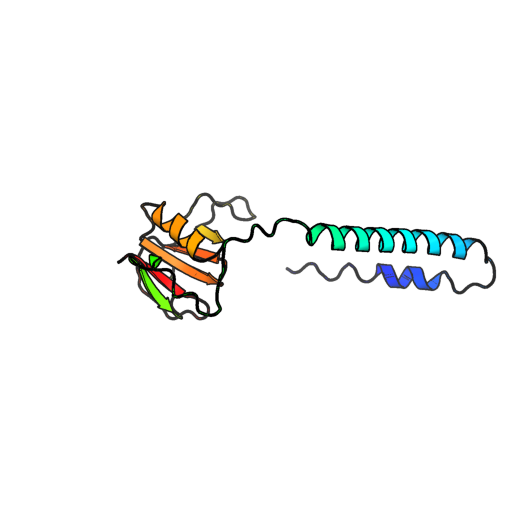40 C CA . ILE A 1 80 ? -6.292 -0.191 -8.682 1.00 97.75 80 ILE A CA 1
ATOM 541 C C . ILE A 1 80 ? -6.926 1.096 -8.158 1.00 97.75 80 ILE A C 1
ATOM 543 O O . ILE A 1 80 ? -6.879 1.381 -6.959 1.00 97.75 80 ILE A O 1
ATOM 547 N N . LEU A 1 81 ? -7.494 1.908 -9.050 1.00 95.19 81 LEU A N 1
ATOM 548 C CA . LEU A 1 81 ? -8.090 3.179 -8.641 1.00 95.19 81 LEU A CA 1
ATOM 549 C C . LEU A 1 81 ? -9.339 2.945 -7.777 1.00 95.19 81 LEU A C 1
ATOM 551 O O . LEU A 1 81 ? -10.193 2.107 -8.079 1.00 95.19 81 LEU A O 1
ATOM 555 N N . GLY A 1 82 ? -9.430 3.691 -6.674 1.00 95.62 82 GLY A N 1
ATOM 556 C CA . GLY A 1 82 ? -10.462 3.503 -5.657 1.00 95.62 82 GLY A CA 1
ATOM 557 C C . GLY A 1 82 ? -10.352 2.154 -4.940 1.00 95.62 82 GLY A C 1
ATOM 558 O O . GLY A 1 82 ? -9.263 1.599 -4.791 1.00 95.62 82 GLY A O 1
ATOM 559 N N . ASN A 1 83 ? -11.497 1.632 -4.483 1.00 97.25 83 ASN A N 1
ATOM 560 C CA . ASN A 1 83 ? -11.606 0.391 -3.700 1.00 97.25 83 ASN A CA 1
ATOM 561 C C . ASN A 1 83 ? -10.734 0.364 -2.434 1.00 97.25 83 ASN A C 1
ATOM 563 O O . ASN A 1 83 ? -10.436 -0.712 -1.915 1.00 97.25 83 ASN A O 1
ATOM 567 N N . ASP A 1 84 ? -10.312 1.525 -1.943 1.00 97.44 84 ASP A N 1
ATOM 568 C CA . ASP A 1 84 ? -9.507 1.630 -0.740 1.00 97.44 84 ASP A CA 1
ATOM 569 C C . ASP A 1 84 ? -10.285 1.135 0.481 1.00 97.44 84 ASP A C 1
ATOM 571 O O . ASP A 1 84 ? -11.480 1.386 0.655 1.00 97.44 84 ASP A O 1
ATOM 575 N N . ILE A 1 85 ? -9.594 0.388 1.333 1.00 97.50 85 ILE A N 1
ATOM 576 C CA . ILE A 1 85 ? -10.133 -0.058 2.616 1.00 97.50 85 ILE A CA 1
ATOM 577 C C . ILE A 1 85 ? -9.799 1.006 3.651 1.00 97.50 85 ILE A C 1
ATOM 579 O O . ILE A 1 85 ?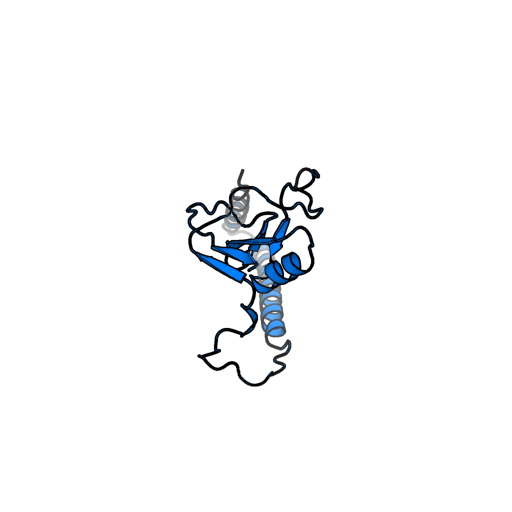 -8.638 1.370 3.761 1.00 97.50 85 ILE A O 1
ATOM 583 N N . SER A 1 86 ? -10.759 1.464 4.453 1.00 96.12 86 SER A N 1
ATOM 584 C CA . SER A 1 86 ? -10.461 2.249 5.657 1.00 96.12 86 SER A CA 1
ATOM 585 C C . SER A 1 86 ? -9.968 1.33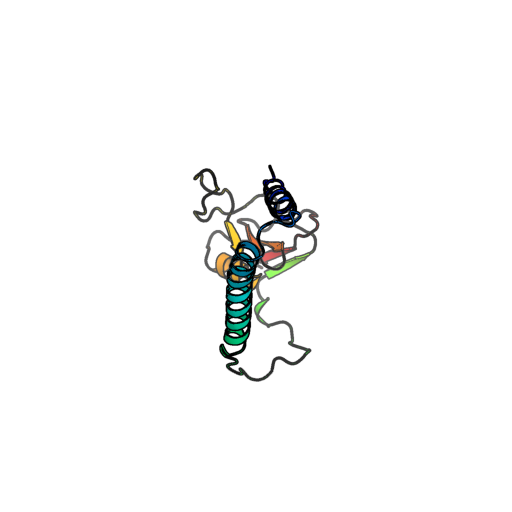8 6.793 1.00 96.12 86 SER A C 1
ATOM 587 O O . SER A 1 86 ? -10.433 0.204 6.933 1.00 96.12 86 SER A O 1
ATOM 589 N N . CYS A 1 87 ? -9.014 1.807 7.606 1.00 92.62 87 CYS A N 1
ATOM 590 C CA . CYS A 1 87 ? -8.494 1.054 8.762 1.00 92.62 87 CYS A CA 1
ATOM 591 C C . CYS A 1 87 ? -8.343 1.913 10.024 1.00 92.62 87 CYS A C 1
ATOM 593 O O . CYS A 1 87 ? -7.298 1.901 10.672 1.00 92.62 87 CYS A O 1
ATOM 595 N N . ASP A 1 88 ? -9.384 2.691 10.328 1.00 93.50 88 ASP A N 1
ATOM 596 C CA . ASP A 1 88 ? -9.502 3.523 11.538 1.00 93.50 88 ASP A CA 1
ATOM 597 C C . ASP A 1 88 ? -8.398 4.583 11.704 1.00 93.50 88 ASP A C 1
ATOM 599 O O . ASP A 1 88 ? -8.231 5.184 12.767 1.00 93.50 88 ASP A O 1
ATOM 603 N N . GLN A 1 89 ? -7.637 4.845 10.640 1.00 94.31 89 GLN A N 1
ATOM 604 C CA . GLN A 1 89 ? -6.697 5.953 10.596 1.00 94.31 89 GLN A CA 1
ATOM 605 C C . GLN A 1 89 ? -7.470 7.266 10.544 1.00 94.31 89 GLN A C 1
ATOM 607 O O . GLN A 1 89 ? -8.503 7.365 9.883 1.00 94.31 89 GLN A O 1
ATOM 612 N N . LYS A 1 90 ? -6.951 8.284 11.227 1.00 96.94 90 LYS A N 1
ATOM 613 C CA . LYS A 1 90 ? -7.519 9.628 11.212 1.00 96.94 90 LYS A CA 1
ATOM 614 C C . LYS A 1 90 ? -6.739 10.526 10.271 1.00 96.94 90 LYS A C 1
ATOM 616 O O . LYS A 1 90 ? -5.511 10.461 10.204 1.00 96.94 90 LYS A O 1
ATOM 621 N N . GLN A 1 91 ? -7.464 11.381 9.568 1.00 94.06 91 GLN A N 1
ATOM 622 C CA . GLN A 1 91 ? -6.887 12.506 8.851 1.00 94.06 91 GLN A CA 1
ATOM 623 C C . GLN A 1 91 ? -6.496 13.611 9.841 1.00 94.06 91 GLN A C 1
ATOM 625 O O . GLN A 1 91 ? -6.860 13.582 11.019 1.00 94.06 91 GLN A O 1
ATOM 630 N N . SER A 1 92 ? -5.756 14.614 9.369 1.00 93.31 92 SER A N 1
ATOM 631 C CA . SER A 1 92 ? -5.311 15.738 10.205 1.00 93.31 92 SER A CA 1
ATOM 632 C C . SER A 1 92 ? -6.459 16.581 10.770 1.00 93.31 92 SER A C 1
ATOM 634 O O . SER A 1 92 ? -6.264 17.292 11.749 1.00 93.31 92 SER A O 1
ATOM 636 N N . ASP A 1 93 ? -7.640 16.519 10.156 1.00 95.56 93 ASP A N 1
ATOM 637 C CA . ASP A 1 93 ? -8.859 17.191 10.617 1.00 95.56 93 ASP A CA 1
ATOM 638 C C . ASP A 1 93 ? -9.678 16.351 11.622 1.00 95.56 93 ASP A C 1
ATOM 640 O O . ASP A 1 93 ? -10.734 16.787 12.075 1.00 95.56 93 ASP A O 1
ATOM 644 N N . GLY A 1 94 ? -9.202 15.152 11.983 1.00 96.00 94 GLY A N 1
ATOM 645 C CA . GLY A 1 94 ? -9.870 14.232 12.907 1.00 96.00 94 GLY A CA 1
ATOM 646 C C . GLY A 1 94 ? -10.968 13.363 12.279 1.00 96.00 94 GLY A C 1
ATOM 647 O O . GLY A 1 94 ? -11.537 12.511 12.973 1.00 96.00 94 GLY A O 1
ATOM 648 N N . SER A 1 95 ? -11.256 13.527 10.986 1.00 96.88 95 SER A N 1
ATOM 649 C CA . SER A 1 95 ? -12.156 12.637 10.247 1.00 96.88 95 SER A CA 1
ATOM 650 C C . SER A 1 95 ? -11.503 11.277 9.975 1.00 96.88 95 SER A C 1
ATOM 652 O O . SER A 1 95 ? -10.280 11.128 10.045 1.00 96.88 95 SER A O 1
ATOM 654 N N . ASP A 1 96 ? -12.315 10.258 9.695 1.00 96.12 96 ASP A N 1
ATOM 655 C CA . ASP A 1 96 ? -11.793 8.956 9.273 1.00 96.12 96 ASP A CA 1
ATOM 656 C C . ASP A 1 96 ? -11.123 9.067 7.901 1.00 96.12 96 ASP A C 1
ATOM 658 O O . ASP A 1 96 ? -11.642 9.699 6.978 1.00 96.12 96 ASP A O 1
ATOM 662 N N . ALA A 1 97 ? -9.955 8.446 7.761 1.00 96.25 97 ALA A N 1
ATOM 663 C CA . ALA A 1 97 ? -9.285 8.327 6.481 1.00 96.25 97 ALA A CA 1
ATOM 664 C C . ALA A 1 97 ? -10.072 7.350 5.592 1.00 96.25 97 ALA A C 1
ATOM 666 O O . ALA A 1 97 ? -10.357 6.222 6.012 1.00 96.25 97 ALA A O 1
ATOM 667 N N . PRO A 1 98 ? -10.389 7.732 4.343 1.00 96.56 98 PRO A N 1
ATOM 668 C CA . PRO A 1 98 ? -11.107 6.854 3.423 1.00 96.56 98 PRO A CA 1
ATOM 669 C C . PRO A 1 98 ? -10.232 5.704 2.896 1.00 96.56 98 PRO A C 1
ATOM 671 O O . PRO A 1 98 ? -10.707 4.876 2.127 1.00 96.56 98 PRO A O 1
ATOM 674 N N . PHE A 1 99 ? -8.963 5.644 3.302 1.00 97.12 99 PHE A N 1
ATOM 675 C CA . PHE A 1 99 ? -7.983 4.655 2.879 1.00 97.12 99 PHE A CA 1
ATOM 676 C C . PHE A 1 99 ? -7.166 4.141 4.066 1.00 97.12 99 PHE A C 1
ATOM 678 O O . PHE A 1 99 ? -7.116 4.745 5.138 1.00 97.12 99 PHE A O 1
ATOM 685 N N . CYS A 1 100 ? -6.476 3.027 3.841 1.00 97.75 100 CYS A N 1
ATOM 686 C CA . CYS A 1 100 ? -5.573 2.413 4.796 1.00 97.75 100 CYS A CA 1
ATOM 687 C C . CYS A 1 100 ? -4.169 2.439 4.220 1.00 97.75 100 CYS A C 1
ATOM 689 O O . CYS A 1 100 ? -3.814 1.582 3.405 1.00 97.75 100 CYS A O 1
ATOM 691 N N . ARG A 1 101 ? -3.381 3.428 4.646 1.00 97.81 101 ARG A N 1
ATOM 692 C CA . ARG A 1 101 ? -1.979 3.550 4.253 1.00 97.81 101 ARG A CA 1
ATOM 693 C C . ARG A 1 101 ? -1.107 2.802 5.249 1.00 97.81 101 ARG A C 1
ATOM 695 O O . ARG A 1 101 ? -1.169 3.050 6.451 1.00 97.81 101 ARG A O 1
ATOM 702 N N . VAL A 1 102 ? -0.291 1.882 4.763 1.00 98.12 102 VAL A N 1
ATOM 703 C CA . VAL A 1 102 ? 0.620 1.078 5.582 1.00 98.12 102 VAL A CA 1
ATOM 704 C C . VAL A 1 102 ? 2.039 1.369 5.118 1.00 98.12 102 VAL A C 1
ATOM 706 O O . VAL A 1 102 ? 2.317 1.255 3.929 1.00 98.12 102 VAL A O 1
ATOM 709 N N . CYS A 1 103 ? 2.918 1.750 6.044 1.00 97.44 103 CYS A N 1
ATOM 710 C CA . CYS A 1 103 ? 4.339 1.998 5.788 1.00 97.44 103 CYS A CA 1
ATOM 711 C C . CYS A 1 103 ? 5.213 0.974 6.535 1.00 97.44 103 CYS A C 1
ATOM 713 O O . CYS A 1 103 ? 4.717 0.273 7.422 1.00 97.44 103 CYS A O 1
ATOM 715 N N . GLY A 1 104 ? 6.495 0.864 6.182 1.00 96.12 104 GLY A N 1
ATOM 716 C CA . GLY A 1 104 ? 7.390 -0.208 6.641 1.00 96.12 104 GLY A CA 1
ATOM 717 C C . GLY A 1 104 ? 7.701 -1.242 5.554 1.00 96.12 104 GLY A C 1
ATOM 718 O O . GLY A 1 104 ? 8.010 -2.399 5.854 1.00 96.12 104 GLY A O 1
ATOM 719 N N . GLY A 1 105 ? 7.567 -0.846 4.291 1.00 96.56 105 GLY A N 1
ATOM 720 C CA . GLY A 1 105 ? 7.852 -1.638 3.107 1.00 96.56 105 GLY A CA 1
ATOM 721 C C . GLY A 1 105 ? 6.774 -2.650 2.729 1.00 96.56 105 GLY A C 1
ATOM 722 O O . GLY A 1 105 ? 5.872 -2.998 3.493 1.00 96.56 105 GLY A O 1
ATOM 723 N N . ARG A 1 106 ? 6.918 -3.194 1.519 1.00 96.44 106 ARG A N 1
ATOM 724 C CA . ARG A 1 106 ? 5.968 -4.136 0.904 1.00 96.44 106 ARG A CA 1
ATOM 725 C C . ARG A 1 106 ? 5.573 -5.319 1.795 1.00 96.44 106 ARG A C 1
ATOM 727 O O . ARG A 1 106 ? 4.413 -5.718 1.788 1.00 96.44 106 ARG A O 1
ATOM 734 N N . ARG A 1 107 ? 6.513 -5.893 2.560 1.00 95.75 107 ARG A N 1
ATOM 735 C CA . ARG A 1 107 ? 6.218 -7.025 3.464 1.00 95.75 107 ARG A CA 1
ATOM 736 C C . ARG A 1 107 ? 5.193 -6.641 4.533 1.00 95.75 107 ARG A C 1
ATOM 738 O O . ARG A 1 107 ? 4.287 -7.421 4.800 1.00 95.75 107 ARG A O 1
ATOM 745 N N . SER A 1 108 ? 5.305 -5.436 5.088 1.00 96.56 108 SER A N 1
ATOM 746 C CA . SER A 1 108 ? 4.382 -4.918 6.101 1.00 96.56 108 SER A CA 1
ATOM 747 C C . SER A 1 108 ? 2.998 -4.642 5.513 1.00 96.56 108 SER A C 1
ATOM 749 O O . SER A 1 108 ? 1.991 -5.008 6.118 1.00 96.56 108 SER A O 1
ATOM 751 N N . VAL A 1 109 ? 2.940 -4.069 4.303 1.00 97.81 109 VAL A N 1
ATOM 752 C CA . VAL A 1 109 ? 1.674 -3.841 3.581 1.00 97.81 109 VAL A CA 1
ATOM 753 C C . VAL A 1 109 ? 0.965 -5.163 3.298 1.00 97.81 109 VAL A C 1
ATOM 755 O O . VAL A 1 109 ? -0.214 -5.308 3.620 1.00 97.81 109 VAL A O 1
ATOM 758 N N . ARG A 1 110 ? 1.696 -6.158 2.783 1.00 97.06 110 ARG A N 1
ATOM 759 C CA . ARG A 1 110 ? 1.162 -7.501 2.551 1.00 97.06 110 ARG A CA 1
ATOM 760 C C . ARG A 1 110 ? 0.656 -8.146 3.834 1.00 97.06 110 ARG A C 1
ATOM 762 O O . ARG A 1 110 ? -0.481 -8.589 3.856 1.00 97.06 110 ARG A O 1
ATOM 769 N N . ALA A 1 111 ? 1.462 -8.172 4.895 1.00 96.31 111 ALA A N 1
ATOM 770 C CA . ALA A 1 111 ? 1.056 -8.775 6.162 1.00 96.31 111 ALA A CA 1
ATOM 771 C C . ALA A 1 111 ? -0.228 -8.130 6.708 1.00 96.31 111 ALA A C 1
ATOM 773 O O . ALA A 1 111 ? -1.098 -8.817 7.241 1.00 96.31 111 ALA A O 1
ATOM 774 N N . ARG A 1 112 ? -0.385 -6.810 6.528 1.00 97.19 112 ARG A N 1
ATOM 775 C CA . ARG A 1 112 ? -1.628 -6.121 6.878 1.00 97.19 112 ARG A CA 1
ATOM 776 C C . ARG A 1 112 ? -2.793 -6.508 5.963 1.00 97.19 112 ARG A C 1
ATOM 778 O O . ARG A 1 112 ? -3.905 -6.632 6.469 1.00 97.19 112 ARG A O 1
ATOM 785 N N . CYS A 1 113 ? -2.557 -6.683 4.663 1.00 97.56 113 CYS A N 1
ATOM 786 C CA . CYS A 1 113 ? -3.573 -7.167 3.730 1.00 97.56 113 CYS A CA 1
ATOM 787 C C . CYS A 1 113 ? -4.031 -8.584 4.099 1.00 97.56 113 CYS A C 1
ATOM 789 O O . CYS A 1 113 ? -5.219 -8.802 4.287 1.00 97.56 113 CYS A O 1
ATOM 791 N N . ASP A 1 114 ? -3.096 -9.508 4.320 1.00 96.19 114 ASP A N 1
ATOM 792 C CA . ASP A 1 114 ? -3.383 -10.903 4.674 1.00 96.19 114 ASP A CA 1
ATOM 793 C C . ASP A 1 114 ? -4.169 -11.011 6.000 1.00 96.19 114 ASP A C 1
ATOM 795 O O . ASP A 1 114 ? -5.033 -11.872 6.153 1.00 96.19 114 ASP A O 1
ATOM 799 N N . ALA A 1 115 ? -3.920 -10.105 6.954 1.00 96.56 115 ALA A N 1
ATOM 800 C CA . ALA A 1 115 ? -4.655 -10.032 8.220 1.00 96.56 115 ALA A CA 1
ATOM 801 C C . ALA A 1 115 ? -6.047 -9.375 8.109 1.00 96.56 115 ALA A C 1
ATOM 803 O O . ALA A 1 115 ? -6.824 -9.421 9.064 1.00 96.56 115 ALA A O 1
ATOM 804 N N . ASN A 1 116 ? -6.367 -8.729 6.985 1.00 96.94 116 ASN A N 1
ATOM 805 C CA . ASN A 1 116 ? -7.631 -8.036 6.770 1.00 96.94 116 ASN A CA 1
ATOM 806 C C . ASN A 1 116 ? -8.497 -8.822 5.780 1.00 96.94 116 ASN A C 1
ATOM 808 O O . ASN A 1 116 ? -8.234 -8.825 4.583 1.00 96.94 116 ASN A O 1
ATOM 812 N N . SER A 1 117 ? -9.589 -9.418 6.259 1.00 96.88 117 SER A N 1
ATOM 813 C CA . SER A 1 117 ? -10.483 -10.253 5.440 1.00 96.88 117 SER A CA 1
ATOM 814 C C . SER A 1 117 ? -11.149 -9.529 4.263 1.00 96.88 117 SER A C 1
ATOM 816 O O . SER A 1 117 ? -11.669 -10.183 3.362 1.00 96.88 117 SER A O 1
ATOM 818 N N . ARG A 1 118 ? -11.154 -8.191 4.255 1.00 97.44 118 ARG A N 1
ATOM 819 C CA . ARG A 1 118 ? -11.661 -7.379 3.139 1.00 97.44 118 ARG A CA 1
ATOM 820 C C . ARG A 1 118 ? -10.591 -7.097 2.087 1.00 97.44 118 ARG A C 1
ATOM 822 O O . ARG A 1 118 ? -10.941 -6.626 1.012 1.00 97.44 118 ARG A O 1
ATOM 829 N N . CYS A 1 119 ? -9.315 -7.317 2.398 1.00 98.12 119 CYS A N 1
ATOM 830 C CA . CYS A 1 119 ? -8.204 -7.010 1.512 1.00 98.12 119 CYS A CA 1
ATOM 831 C C . CYS A 1 119 ? -7.940 -8.162 0.550 1.00 98.12 119 CYS A C 1
ATOM 833 O O . CYS A 1 119 ? -7.656 -9.282 0.964 1.00 98.12 119 CYS A O 1
ATOM 835 N N . VAL A 1 120 ? -8.021 -7.861 -0.744 1.00 98.06 120 VAL A N 1
ATOM 836 C CA . VAL A 1 120 ? -7.745 -8.817 -1.830 1.00 98.06 120 VAL A CA 1
ATOM 837 C C . VAL A 1 120 ? -6.614 -8.341 -2.741 1.00 98.06 120 VAL A C 1
ATOM 839 O O . VAL A 1 120 ? -6.188 -9.078 -3.630 1.00 98.06 120 VAL A O 1
ATOM 842 N N . ALA A 1 121 ? -6.142 -7.107 -2.551 1.00 98.25 121 ALA A N 1
ATOM 843 C CA . ALA A 1 121 ? -5.017 -6.515 -3.258 1.00 98.25 121 ALA A CA 1
ATOM 844 C C . ALA A 1 121 ? -4.434 -5.336 -2.459 1.00 98.25 121 ALA A C 1
ATOM 846 O O . ALA A 1 121 ? -5.055 -4.838 -1.522 1.00 98.25 121 ALA A O 1
ATOM 847 N N . PHE A 1 122 ? -3.254 -4.858 -2.837 1.00 98.50 122 PHE A N 1
ATOM 848 C CA . PHE A 1 122 ? -2.698 -3.601 -2.342 1.00 98.50 122 PHE A CA 1
ATOM 849 C C . PHE A 1 122 ? -1.856 -2.910 -3.416 1.00 98.50 122 PHE A C 1
ATOM 851 O O . PHE A 1 122 ? -1.250 -3.562 -4.266 1.00 98.50 122 PHE A O 1
ATOM 858 N N . ASP A 1 123 ? -1.795 -1.586 -3.345 1.00 98.50 123 ASP A N 1
ATOM 859 C CA . ASP A 1 123 ? -0.997 -0.743 -4.230 1.00 98.50 123 ASP A CA 1
ATOM 860 C C . ASP A 1 123 ? 0.199 -0.178 -3.472 1.00 98.50 123 ASP A C 1
ATOM 862 O O . ASP A 1 123 ? 0.028 0.444 -2.429 1.00 98.50 123 ASP A O 1
ATOM 866 N N . MET A 1 124 ? 1.409 -0.351 -3.991 1.00 98.44 124 MET A N 1
ATOM 867 C CA . MET A 1 124 ? 2.601 0.330 -3.482 1.00 98.44 124 MET A CA 1
ATOM 868 C C . MET A 1 124 ? 2.791 1.645 -4.242 1.00 98.44 124 MET A C 1
ATOM 870 O O . MET A 1 124 ? 2.961 1.602 -5.456 1.00 98.44 124 MET A O 1
ATOM 874 N N . GLU A 1 125 ? 2.772 2.779 -3.538 1.00 97.62 125 GLU A N 1
ATOM 875 C CA . GLU A 1 125 ? 3.064 4.127 -4.079 1.00 97.62 125 GLU A CA 1
ATOM 876 C C . GLU A 1 125 ? 4.557 4.452 -3.998 1.00 97.62 125 GLU A C 1
ATOM 878 O O . GLU A 1 125 ? 5.122 5.137 -4.844 1.00 97.62 125 GLU A O 1
ATOM 883 N N . THR A 1 126 ? 5.214 3.965 -2.947 1.00 97.00 126 THR A N 1
ATOM 884 C CA . THR A 1 126 ? 6.657 4.097 -2.753 1.00 97.00 126 THR A CA 1
ATOM 885 C C . THR A 1 126 ? 7.228 2.744 -2.331 1.00 97.00 126 THR A C 1
ATOM 887 O O . THR A 1 126 ? 6.470 1.828 -2.004 1.00 97.00 126 THR A O 1
ATOM 890 N N . PRO A 1 127 ? 8.561 2.575 -2.277 1.00 96.06 127 PRO A N 1
ATOM 891 C CA . PRO A 1 127 ? 9.152 1.364 -1.710 1.00 96.06 127 PRO A CA 1
ATOM 892 C C . PRO A 1 127 ? 8.752 1.106 -0.248 1.00 96.06 127 PRO A C 1
ATOM 894 O O . PRO A 1 127 ? 8.804 -0.041 0.198 1.00 96.06 127 PRO A O 1
ATOM 897 N N . ASP A 1 128 ? 8.356 2.155 0.483 1.00 97.38 128 ASP A N 1
ATOM 898 C CA . ASP A 1 128 ? 8.043 2.087 1.910 1.00 97.38 128 ASP A CA 1
ATOM 899 C C . ASP A 1 128 ? 6.540 1.989 2.211 1.00 97.38 128 ASP A C 1
ATOM 901 O O . ASP A 1 128 ? 6.163 1.278 3.139 1.00 97.38 128 ASP A O 1
ATOM 905 N N . CYS A 1 129 ? 5.674 2.650 1.439 1.00 98.00 129 CYS A N 1
ATOM 906 C CA . CYS A 1 129 ? 4.251 2.763 1.765 1.00 98.00 129 CYS A CA 1
ATOM 907 C C . CYS A 1 129 ? 3.330 2.252 0.651 1.00 98.00 129 CYS A C 1
ATOM 909 O O . CYS A 1 129 ? 3.588 2.446 -0.541 1.00 98.00 129 CYS A O 1
ATOM 911 N N . GLY A 1 130 ? 2.203 1.666 1.057 1.00 98.19 130 GLY A N 1
ATOM 912 C CA . GLY A 1 130 ? 1.140 1.232 0.158 1.00 98.19 130 GLY A CA 1
ATOM 913 C C . GLY A 1 130 ? -0.262 1.341 0.756 1.00 98.19 130 GLY A C 1
ATOM 914 O O . GLY A 1 130 ? -0.427 1.640 1.939 1.00 98.19 130 GLY A O 1
ATOM 915 N N . TYR A 1 131 ? -1.266 1.099 -0.081 1.00 98.50 131 TYR A N 1
ATOM 916 C CA . TYR A 1 131 ? -2.691 1.246 0.203 1.00 98.50 131 TYR A CA 1
ATOM 917 C C . TYR A 1 131 ? -3.409 -0.090 0.018 1.00 98.50 131 TYR A C 1
ATOM 919 O O . TYR A 1 131 ? -3.225 -0.758 -0.999 1.00 98.50 131 TYR A O 1
ATOM 927 N N . LEU A 1 132 ? -4.229 -0.489 0.990 1.00 98.44 132 LEU A N 1
ATOM 928 C CA . LEU A 1 132 ? -4.997 -1.739 0.921 1.00 98.44 132 LEU A CA 1
ATOM 929 C C . LEU A 1 132 ? -6.247 -1.585 0.052 1.00 98.44 132 LEU A C 1
ATOM 931 O O . LEU A 1 132 ? -6.973 -0.598 0.180 1.00 98.44 132 LEU A O 1
ATOM 935 N N . LYS A 1 133 ? -6.539 -2.597 -0.768 1.00 98.50 133 LYS A N 1
ATOM 936 C CA . LYS A 1 133 ? -7.624 -2.592 -1.753 1.00 98.50 133 LYS A CA 1
ATOM 937 C C . LYS A 1 133 ? -8.600 -3.750 -1.528 1.00 98.50 133 LYS A C 1
ATOM 939 O O . LYS A 1 133 ? -8.206 -4.898 -1.306 1.00 98.50 133 LYS A O 1
ATOM 944 N N . ALA A 1 134 ? -9.890 -3.444 -1.634 1.00 98.12 134 ALA A N 1
ATOM 945 C CA . ALA A 1 134 ? -10.998 -4.391 -1.499 1.00 98.12 134 ALA A CA 1
ATOM 946 C C . ALA A 1 134 ? -11.379 -5.104 -2.807 1.00 98.12 134 ALA A C 1
ATOM 948 O O . ALA A 1 134 ? -12.230 -5.990 -2.804 1.00 98.12 134 ALA A O 1
ATOM 949 N N . ALA A 1 135 ? -10.752 -4.739 -3.926 1.00 97.62 135 ALA A N 1
ATOM 950 C CA . ALA A 1 135 ? -10.961 -5.358 -5.231 1.00 97.62 135 ALA A CA 1
ATOM 951 C C . ALA A 1 135 ? -9.622 -5.566 -5.946 1.00 97.62 135 ALA A C 1
ATOM 953 O O . ALA A 1 135 ? -8.648 -4.881 -5.649 1.00 97.62 135 ALA A O 1
ATOM 954 N N . ARG A 1 136 ? -9.581 -6.499 -6.907 1.00 96.81 136 ARG A N 1
ATOM 955 C CA . ARG A 1 136 ? -8.384 -6.807 -7.716 1.00 96.81 136 ARG A CA 1
ATOM 956 C C . ARG A 1 136 ? -8.230 -5.915 -8.963 1.00 96.81 136 ARG A C 1
ATOM 958 O O . ARG A 1 136 ? -7.248 -6.051 -9.684 1.00 96.81 136 ARG A O 1
ATOM 965 N N . GLY A 1 137 ? -9.202 -5.048 -9.257 1.00 92.19 137 GLY A N 1
ATOM 966 C CA . GLY A 1 137 ? -9.207 -4.206 -10.454 1.00 92.19 137 GLY A CA 1
ATOM 967 C C . GLY A 1 137 ? -10.481 -3.359 -10.612 1.00 92.19 137 GLY A C 1
ATOM 968 O O . GLY A 1 137 ? -11.359 -3.434 -9.749 1.00 92.19 137 GLY A O 1
ATOM 969 N N . PRO A 1 138 ? -10.598 -2.582 -11.708 1.00 95.69 138 PRO A N 1
ATOM 970 C CA . PRO A 1 138 ? -9.695 -2.566 -12.866 1.00 95.69 138 PRO A CA 1
ATOM 971 C C . PRO A 1 138 ? -8.297 -2.020 -12.541 1.00 95.69 138 PRO A C 1
ATOM 973 O O . PRO A 1 138 ? -8.129 -1.215 -11.632 1.00 95.69 138 PRO A O 1
ATOM 976 N N . LEU A 1 139 ? -7.293 -2.501 -13.280 1.00 96.62 139 LEU A N 1
ATOM 977 C CA . LEU A 1 139 ? -5.923 -1.989 -13.223 1.00 96.62 139 LEU A CA 1
ATOM 978 C C . LEU A 1 139 ? -5.745 -0.907 -14.284 1.00 96.62 139 LEU A C 1
ATOM 980 O O . LEU A 1 139 ? -5.860 -1.197 -15.480 1.00 96.62 139 LEU A O 1
ATOM 984 N N . GLU A 1 140 ? -5.389 0.296 -13.858 1.00 97.81 140 GLU A N 1
ATOM 985 C CA . GLU A 1 140 ? -5.152 1.437 -14.742 1.00 97.81 140 GLU A CA 1
ATOM 986 C C . GLU A 1 140 ? -3.676 1.852 -14.720 1.00 97.81 140 GLU A C 1
ATOM 988 O O . GLU A 1 140 ? -3.018 1.694 -13.687 1.00 97.81 140 GLU A O 1
ATOM 993 N N . PRO A 1 141 ? -3.113 2.347 -15.841 1.00 97.81 141 PRO A N 1
ATOM 994 C CA . PRO A 1 141 ? -1.764 2.903 -15.854 1.00 97.81 141 PRO A CA 1
ATOM 995 C C . PRO A 1 141 ? -1.631 4.046 -14.843 1.00 97.81 141 PRO A C 1
ATOM 997 O O . PRO A 1 141 ? -2.379 5.018 -14.902 1.00 97.81 141 PRO A O 1
ATOM 1000 N N . HIS A 1 142 ? -0.663 3.939 -13.935 1.00 97.06 142 HIS A N 1
ATOM 1001 C CA . HIS A 1 142 ? -0.381 4.975 -12.948 1.00 97.06 142 HIS A CA 1
ATOM 1002 C C . HIS A 1 142 ? 1.104 4.923 -12.577 1.00 97.06 142 HIS A C 1
ATOM 1004 O O . HIS A 1 142 ? 1.581 3.960 -11.974 1.00 97.06 142 HIS A O 1
ATOM 1010 N N . GLU A 1 143 ? 1.860 5.930 -13.016 1.00 95.75 143 GLU A N 1
ATOM 1011 C CA . GLU A 1 143 ? 3.307 5.978 -12.803 1.00 95.75 143 GLU A CA 1
ATOM 1012 C C . GLU A 1 143 ? 3.640 6.104 -11.310 1.00 95.75 143 GLU A C 1
ATOM 1014 O O . GLU A 1 143 ? 2.933 6.765 -10.555 1.00 95.75 143 GLU A O 1
ATOM 1019 N N . GLY A 1 144 ? 4.707 5.431 -10.876 1.00 94.00 144 GLY A N 1
ATOM 1020 C CA . GLY A 1 144 ? 5.096 5.363 -9.465 1.00 94.00 144 GLY A CA 1
ATOM 1021 C C . GLY A 1 144 ? 4.362 4.288 -8.662 1.00 94.00 144 GLY A C 1
ATOM 1022 O O . GLY A 1 144 ? 4.809 3.957 -7.571 1.00 94.00 144 GLY A O 1
ATOM 1023 N N . PHE A 1 145 ? 3.310 3.673 -9.214 1.00 97.38 145 PHE A N 1
ATOM 1024 C CA . PHE A 1 145 ? 2.551 2.634 -8.524 1.00 97.38 145 PHE A CA 1
ATOM 1025 C C . PHE A 1 145 ? 2.893 1.216 -8.993 1.00 97.38 145 PHE A C 1
ATOM 1027 O O . PHE A 1 145 ? 3.247 0.963 -10.147 1.00 97.38 145 PHE A O 1
ATOM 1034 N N . THR A 1 146 ? 2.787 0.258 -8.072 1.00 98.06 146 THR A N 1
ATOM 1035 C CA . THR A 1 146 ? 2.799 -1.180 -8.371 1.00 98.06 146 THR A CA 1
ATOM 1036 C C . THR A 1 146 ? 1.702 -1.878 -7.579 1.00 98.06 146 THR A C 1
ATOM 1038 O O . THR A 1 146 ? 1.752 -1.899 -6.349 1.00 98.06 146 THR A O 1
ATOM 1041 N N . SER A 1 147 ? 0.747 -2.488 -8.276 1.00 97.88 147 SER A N 1
ATOM 1042 C CA . SER A 1 147 ? -0.319 -3.282 -7.662 1.00 97.88 147 SER A CA 1
ATOM 1043 C C . SER A 1 147 ? 0.107 -4.726 -7.426 1.00 97.88 147 SER A C 1
ATOM 1045 O O . SER A 1 147 ? 0.773 -5.334 -8.266 1.00 97.88 147 SER A O 1
ATOM 1047 N N . TYR A 1 148 ? -0.355 -5.296 -6.320 1.00 97.62 148 TYR A N 1
ATOM 1048 C CA . TYR A 1 148 ? -0.227 -6.705 -5.969 1.00 97.62 148 TYR A CA 1
ATOM 1049 C C . TYR A 1 148 ? -1.620 -7.232 -5.625 1.00 97.62 148 TYR A C 1
ATOM 1051 O O . TYR A 1 148 ? -2.201 -6.827 -4.621 1.00 97.62 148 TYR A O 1
ATOM 1059 N N . ALA A 1 149 ? -2.168 -8.135 -6.435 1.00 97.25 149 ALA A N 1
ATOM 1060 C CA . ALA A 1 149 ? -3.483 -8.738 -6.204 1.00 97.25 149 ALA A CA 1
ATOM 1061 C C . ALA A 1 149 ? -3.340 -10.199 -5.782 1.00 97.25 149 ALA A C 1
ATOM 1063 O O . ALA A 1 149 ? -2.545 -10.914 -6.381 1.00 97.25 149 ALA A O 1
ATOM 1064 N N . GLN A 1 150 ? -4.100 -10.655 -4.786 1.00 94.50 150 GLN A N 1
ATOM 1065 C CA . GLN A 1 150 ? -4.099 -12.067 -4.393 1.00 94.50 150 GLN A CA 1
ATOM 1066 C C . GLN A 1 150 ? -4.501 -12.952 -5.585 1.00 94.50 150 GLN A C 1
ATOM 1068 O O . GLN A 1 150 ? -5.312 -12.531 -6.415 1.00 94.50 150 GLN A O 1
ATOM 1073 N N . GLN A 1 151 ? -3.931 -14.155 -5.681 1.00 87.56 151 GLN A N 1
ATOM 1074 C CA . GLN A 1 151 ? -4.302 -15.157 -6.689 1.00 87.56 151 GLN A CA 1
ATOM 1075 C C . GLN A 1 151 ? -5.711 -15.702 -6.453 1.00 87.56 151 GLN A C 1
ATOM 1077 O O . GLN A 1 151 ? -6.151 -15.795 -5.287 1.00 87.56 151 GLN A O 1
#

Organism: NCBI:txid145388

Secondary structure (DSSP, 8-state):
----SSSSSHHHHHGGGG--TT-TTHHHHHHHHHHHHHHHHHHHHHGGGSS-----S---TT-PPPGGGTTEEEEEEEEE-S-BPP-SPBPTTSSBPSS-EEESHHHHHHHHHHT-TT-SEEEESSSSEEEEESS---EEEEEEEEEEEE-

pLDDT: mean 75.92, std 22.33, range [41.44, 98.5]

Sequence (151 aa):
MSPHLASSIGLLLALLLCAGPSSPALCAAARGLLQDDQAQAQAQAQDQSQQVTVIAPGAAPGAAPAPDEVGYITSAGKSILGNDISCDQKQSDGSDAPFCRVCGGRRSVRARCDANSRCVAFDMETPDCGYLKAARGPLEPHEGFTSYAQQ

Foldseek 3Di:
DDPDPDPPPVVVVVVVPPPDPDDPPVVVVVVVVVVVVVVVVVVVVVVVVPPDPPPPDDDDPDPDDDPPLPFKDKDPQKDAPDQADFDQDADPVRDTDSWDKAFAAPVRVVVVLVVDPQFFKWKDQARTMIITGNDPDDIDRHPSIMMIGGD